Protein AF-A0A329QB20-F1 (afdb_monomer_lite)

InterPro domains:
  IPR001223 Glycoside hydrolase family 18, catalytic domain [PF00704] (14-116)
  IPR001223 Glycoside hydrolase family 18, catalytic domain [PS51910] (1-129)
  IPR017853 Glycoside hydrolase superfamily [SSF51445] (14-90)
  IPR029070 Chitinase insertion domain superfamily [G3DSA:3.10.50.10] (78-129)

Structure (mmCIF, N/CA/C/O backbone):
data_AF-A0A329QB20-F1
#
_entry.id   AF-A0A329QB20-F1
#
loop_
_atom_site.group_PDB
_atom_site.id
_atom_site.type_symbol
_atom_site.label_atom_id
_atom_site.label_alt_id
_atom_site.label_comp_id
_atom_site.label_asym_id
_atom_site.label_entity_id
_atom_site.label_seq_id
_atom_site.pdbx_PDB_ins_code
_atom_site.Cartn_x
_atom_site.Cartn_y
_atom_site.Cartn_z
_atom_site.occupancy
_atom_site.B_iso_or_equiv
_atom_site.auth_seq_id
_atom_site.auth_comp_id
_atom_site.auth_asym_id
_atom_site.auth_atom_id
_atom_site.pdbx_PDB_model_num
ATOM 1 N N . MET A 1 1 ? -19.835 -8.026 9.301 1.00 89.50 1 MET A N 1
ATOM 2 C CA . MET A 1 1 ? -18.472 -7.566 8.956 1.00 89.50 1 MET A CA 1
ATOM 3 C C . MET A 1 1 ? -18.570 -6.150 8.419 1.00 89.50 1 MET A C 1
ATOM 5 O O . MET A 1 1 ? -19.532 -5.875 7.710 1.00 89.50 1 MET A O 1
ATOM 9 N N . VAL A 1 2 ? -17.630 -5.277 8.776 1.00 96.50 2 VAL A N 1
ATOM 10 C CA . VAL A 1 2 ? -17.526 -3.894 8.278 1.00 96.50 2 VAL A CA 1
ATOM 11 C C . VAL A 1 2 ? -16.122 -3.697 7.712 1.00 96.50 2 VAL A C 1
ATOM 13 O O . VAL A 1 2 ? -15.160 -4.161 8.320 1.00 96.50 2 VAL A O 1
ATOM 16 N N . SER A 1 3 ? -16.007 -3.042 6.559 1.00 97.56 3 SER A N 1
ATOM 17 C CA . SER A 1 3 ? -14.715 -2.646 5.990 1.00 97.56 3 SER A CA 1
ATOM 18 C C . SER A 1 3 ? -14.417 -1.195 6.343 1.00 97.56 3 SER A C 1
ATOM 20 O O . SER A 1 3 ? -15.313 -0.354 6.258 1.00 97.56 3 SER A O 1
ATOM 22 N N . VAL A 1 4 ? -13.178 -0.911 6.734 1.00 97.50 4 VAL A N 1
ATOM 23 C CA . VAL A 1 4 ? -12.724 0.423 7.150 1.00 97.50 4 VAL A CA 1
ATOM 24 C C . VAL A 1 4 ? -11.418 0.788 6.435 1.00 97.50 4 VAL A C 1
ATOM 26 O O . VAL A 1 4 ? -10.604 -0.105 6.173 1.00 97.50 4 VAL A O 1
ATOM 29 N N . PRO A 1 5 ? -11.198 2.066 6.078 1.00 97.50 5 PRO A N 1
ATOM 30 C CA . PRO A 1 5 ? -9.911 2.521 5.552 1.00 97.50 5 PRO A CA 1
ATOM 31 C C . PRO A 1 5 ? -8.828 2.360 6.616 1.00 97.50 5 PRO A C 1
ATOM 33 O O . PRO A 1 5 ? -9.141 2.442 7.798 1.00 97.50 5 PRO A O 1
ATOM 36 N N . ALA A 1 6 ? -7.573 2.146 6.218 1.00 97.12 6 ALA A N 1
ATOM 37 C CA . ALA A 1 6 ? -6.452 2.171 7.156 1.00 97.12 6 ALA A CA 1
ATOM 38 C C . ALA A 1 6 ? -6.318 3.562 7.804 1.00 97.12 6 ALA A C 1
ATOM 40 O O . ALA A 1 6 ? -6.310 4.574 7.103 1.00 97.12 6 ALA A O 1
ATOM 41 N N . GLU A 1 7 ? -6.198 3.595 9.130 1.00 96.50 7 GLU A N 1
ATOM 42 C CA . GLU A 1 7 ? -6.024 4.815 9.924 1.00 96.50 7 GLU A CA 1
ATOM 43 C C . GLU A 1 7 ? -4.833 4.687 10.880 1.00 96.50 7 GLU A C 1
ATOM 45 O O . GLU A 1 7 ? -4.359 3.586 11.163 1.00 96.50 7 GLU A O 1
ATOM 50 N N . PHE A 1 8 ? -4.362 5.831 11.379 1.00 96.62 8 PHE A N 1
ATOM 51 C CA . PHE A 1 8 ? -3.2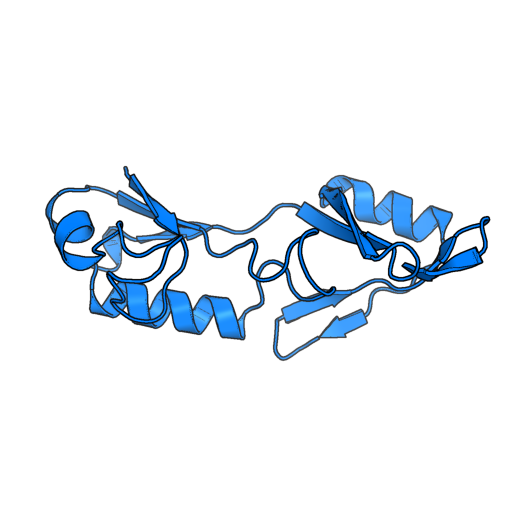16 5.942 12.296 1.00 96.62 8 PHE A CA 1
ATOM 52 C C . PHE A 1 8 ? -3.569 6.666 13.597 1.00 96.62 8 PHE A C 1
ATOM 54 O O . PHE A 1 8 ? -2.801 6.641 14.557 1.00 96.62 8 PHE A O 1
ATOM 61 N N . GLU A 1 9 ? -4.722 7.326 13.610 1.00 96.44 9 GLU A N 1
ATOM 62 C CA . GLU A 1 9 ? -5.267 8.100 14.711 1.00 96.44 9 GLU A CA 1
ATOM 63 C C . GLU A 1 9 ? -6.770 8.288 14.491 1.00 96.44 9 GLU A C 1
ATOM 65 O O . GLU A 1 9 ? -7.260 8.115 13.375 1.00 96.44 9 GLU A O 1
ATOM 70 N N . ASN A 1 10 ? -7.489 8.686 15.543 1.00 95.62 10 ASN A N 1
ATOM 71 C CA . ASN A 1 10 ? -8.887 9.078 15.408 1.00 95.62 10 ASN A CA 1
ATOM 72 C C . ASN A 1 10 ? -8.953 10.545 14.967 1.00 95.62 10 ASN A C 1
ATOM 74 O O . ASN A 1 10 ? -8.826 11.443 15.806 1.00 95.62 10 ASN A O 1
ATOM 78 N N . ASP A 1 11 ? -9.168 10.779 13.672 1.00 95.94 11 ASP A N 1
ATOM 79 C CA . ASP A 1 11 ? -9.392 12.112 13.107 1.00 95.94 11 ASP A CA 1
ATOM 80 C C . ASP A 1 11 ? -10.783 12.216 12.454 1.00 95.94 11 ASP A C 1
ATOM 82 O O . ASP A 1 11 ? -10.936 11.998 11.248 1.00 95.94 11 ASP A O 1
ATOM 86 N N . PRO A 1 12 ? -11.813 12.638 13.214 1.00 95.00 12 PRO A N 1
ATOM 87 C CA . PRO A 1 12 ? -13.159 12.846 12.682 1.00 95.00 12 PRO A CA 1
ATOM 88 C C . PRO A 1 12 ? -13.252 13.933 11.601 1.00 95.00 12 PRO A C 1
ATOM 90 O O . PRO A 1 12 ? -14.290 14.065 10.953 1.00 95.00 12 PRO A O 1
ATOM 93 N N . THR A 1 13 ? -12.211 14.755 11.424 1.00 96.62 13 THR A N 1
ATOM 94 C CA . THR A 1 13 ? -12.175 15.813 10.405 1.00 96.62 13 THR A CA 1
ATOM 95 C C . THR A 1 13 ? -11.600 15.335 9.074 1.00 96.62 13 THR A C 1
ATOM 97 O O . THR A 1 13 ? -11.738 16.032 8.064 1.00 96.62 13 THR A O 1
ATOM 100 N N . ASN A 1 14 ? -11.019 14.131 9.036 1.00 95.25 14 ASN A N 1
ATOM 101 C CA . ASN A 1 14 ? -10.512 13.535 7.814 1.00 95.25 14 ASN A CA 1
ATOM 102 C C . ASN A 1 14 ? -11.657 13.287 6.820 1.00 95.25 14 ASN A C 1
ATOM 104 O O . ASN A 1 14 ? -12.585 12.523 7.080 1.00 95.25 14 ASN A O 1
ATOM 108 N N . SER A 1 15 ? -11.570 13.910 5.642 1.00 93.56 15 SER A N 1
ATOM 109 C CA . SER A 1 15 ? -12.622 13.842 4.616 1.00 93.56 15 SER A CA 1
ATOM 110 C C . SER A 1 15 ? -12.882 12.445 4.039 1.00 93.56 15 SER A C 1
ATOM 112 O O . SER A 1 15 ? -13.929 12.226 3.433 1.00 93.56 15 SER A O 1
ATOM 114 N N . TRP A 1 16 ? -11.936 11.518 4.199 1.00 90.38 16 TRP A N 1
ATOM 115 C CA . TRP A 1 16 ? -12.026 10.152 3.693 1.00 90.38 16 TRP A CA 1
ATOM 116 C C . TRP A 1 16 ? -12.378 9.157 4.796 1.00 90.38 16 TRP A C 1
ATOM 118 O O . TRP A 1 16 ? -13.239 8.298 4.606 1.00 90.38 16 TRP A O 1
ATOM 128 N N . SER A 1 17 ? -11.711 9.270 5.945 1.00 94.31 17 SER A N 1
ATOM 129 C CA . SER A 1 17 ? -11.738 8.242 6.982 1.00 94.31 17 SER A CA 1
ATOM 130 C C . SER A 1 17 ? -12.481 8.656 8.259 1.00 94.31 17 SER A C 1
ATOM 132 O O . SER A 1 17 ? -12.974 7.793 8.975 1.00 94.31 17 SER A O 1
ATOM 134 N N . GLY A 1 18 ? -12.729 9.951 8.482 1.00 94.00 18 GLY A N 1
ATOM 135 C CA . GLY A 1 18 ? -13.269 10.466 9.749 1.00 94.00 18 GLY A CA 1
ATOM 136 C C . GLY A 1 18 ? -14.685 10.004 10.120 1.00 94.00 18 GLY A C 1
ATOM 137 O O . GLY A 1 18 ? -15.135 10.212 11.244 1.00 94.00 18 GLY A O 1
ATOM 138 N N . ALA A 1 19 ? -15.404 9.351 9.202 1.00 94.88 19 ALA A N 1
ATOM 139 C CA . ALA A 1 19 ? -16.683 8.702 9.495 1.00 94.88 19 ALA A CA 1
ATOM 140 C C . ALA A 1 19 ? -16.534 7.334 10.196 1.00 94.88 19 ALA A C 1
ATOM 142 O O . ALA A 1 19 ? -17.527 6.791 10.688 1.00 94.88 19 ALA A O 1
ATOM 143 N N . PHE A 1 20 ? -15.332 6.755 10.219 1.00 96.38 20 PHE A N 1
ATOM 144 C CA . PHE A 1 20 ? -15.058 5.418 10.735 1.00 96.38 20 PHE A CA 1
ATOM 145 C C . PHE A 1 20 ? -14.433 5.490 12.131 1.00 96.38 20 PHE A C 1
ATOM 147 O O . PHE A 1 20 ? -13.240 5.299 12.293 1.00 96.38 20 PHE A O 1
ATOM 154 N N . ASP A 1 21 ? -15.244 5.697 13.170 1.00 96.50 21 ASP A N 1
ATOM 155 C CA . ASP A 1 21 ? -14.760 5.556 14.550 1.00 96.50 21 ASP A CA 1
ATOM 156 C C . ASP A 1 21 ? -14.450 4.075 14.841 1.00 96.50 21 ASP A C 1
ATOM 158 O O . ASP A 1 21 ? -15.355 3.260 15.054 1.00 96.50 21 ASP A O 1
ATOM 162 N N . TYR A 1 22 ? -13.164 3.713 14.835 1.00 97.31 22 TYR A N 1
ATOM 163 C CA . TYR A 1 22 ? -12.702 2.336 15.029 1.00 97.31 22 TYR A CA 1
ATOM 164 C C . TYR A 1 22 ? -13.210 1.718 16.333 1.00 97.31 22 TYR A C 1
ATOM 166 O O . TYR A 1 22 ? -13.565 0.535 16.363 1.00 97.31 22 TYR A O 1
ATOM 174 N N . LYS A 1 23 ? -13.302 2.508 17.403 1.00 96.44 23 LYS A N 1
ATOM 175 C CA . LYS A 1 23 ? -13.750 2.039 18.712 1.00 96.44 23 LYS A CA 1
ATOM 176 C C . LYS A 1 23 ? -15.238 1.727 18.707 1.00 96.44 23 LYS A C 1
ATOM 178 O O . LYS A 1 23 ? -15.647 0.684 19.224 1.00 96.44 23 LYS A O 1
ATOM 183 N N . GLU A 1 24 ? -16.061 2.593 18.120 1.00 97.00 24 GLU A N 1
ATOM 184 C CA . GLU A 1 24 ? -17.499 2.339 17.995 1.00 97.00 24 GLU A CA 1
ATOM 185 C C . GLU A 1 24 ? -17.785 1.195 17.016 1.00 97.00 24 GLU A C 1
ATOM 187 O O . GLU A 1 24 ? -18.561 0.287 17.330 1.00 97.00 24 GLU A O 1
ATOM 192 N N . VAL A 1 25 ? -17.091 1.144 15.876 1.00 95.69 25 VAL A N 1
ATOM 193 C CA . VAL A 1 25 ? -17.194 0.023 14.929 1.00 95.69 25 VAL A CA 1
ATOM 194 C C . VAL A 1 25 ? -16.797 -1.295 15.606 1.00 95.69 25 VAL A C 1
ATOM 196 O O . VAL A 1 25 ? -17.520 -2.290 15.496 1.00 95.69 25 VAL A O 1
ATOM 199 N N . GLY A 1 26 ? -15.706 -1.305 16.377 1.00 96.12 26 GLY A N 1
ATOM 200 C CA . GLY A 1 26 ? -15.200 -2.468 17.110 1.00 96.12 26 GLY A CA 1
ATOM 201 C C . GLY A 1 26 ? -16.173 -3.039 18.148 1.00 96.12 26 GLY A C 1
ATOM 202 O O . GLY A 1 26 ? -16.179 -4.254 18.393 1.00 96.12 26 GLY A O 1
ATOM 203 N N . LYS A 1 27 ? -17.041 -2.203 18.733 1.00 96.88 27 LYS A N 1
ATOM 204 C CA . LYS A 1 27 ? -18.105 -2.646 19.653 1.00 96.88 27 LYS A CA 1
ATOM 205 C C . LYS A 1 27 ? -19.220 -3.397 18.932 1.00 96.88 27 LYS A C 1
ATOM 207 O O . LYS A 1 27 ? -19.723 -4.381 19.471 1.00 96.88 27 LYS A O 1
ATOM 212 N N . HIS A 1 28 ? -19.600 -2.941 17.741 1.00 96.69 28 HIS A N 1
ATOM 213 C CA . HIS A 1 28 ? -20.817 -3.391 17.064 1.00 96.69 28 HIS A CA 1
ATOM 214 C C . HIS A 1 28 ? -20.586 -4.452 15.985 1.00 96.69 28 HIS A C 1
ATOM 216 O O . HIS A 1 28 ? -21.479 -5.258 15.733 1.00 96.69 28 HIS A O 1
ATOM 222 N N . ALA A 1 29 ? -19.411 -4.483 15.356 1.00 97.31 29 ALA A N 1
ATOM 223 C CA . ALA A 1 29 ? -19.091 -5.460 14.323 1.00 97.31 29 ALA A CA 1
ATOM 224 C C . ALA A 1 29 ? -18.483 -6.747 14.909 1.00 97.31 29 ALA A C 1
ATOM 226 O O . ALA A 1 29 ? -17.683 -6.706 15.848 1.00 97.31 29 ALA A O 1
ATOM 227 N N . ASP A 1 30 ? -18.816 -7.899 14.318 1.00 97.88 30 ASP A N 1
ATOM 228 C CA . ASP A 1 30 ? -18.161 -9.181 14.627 1.00 97.88 30 ASP A CA 1
ATOM 229 C C . ASP A 1 30 ? -16.736 -9.247 14.065 1.00 97.88 30 ASP A C 1
ATOM 231 O O . ASP A 1 30 ? -15.820 -9.714 14.734 1.00 97.88 30 ASP A O 1
ATOM 235 N N . TYR A 1 31 ? -16.566 -8.733 12.843 1.00 97.94 31 TYR A N 1
ATOM 236 C CA . TYR A 1 31 ? -15.300 -8.677 12.118 1.00 97.94 31 TYR A CA 1
ATOM 237 C C . TYR A 1 31 ? -15.141 -7.330 11.432 1.00 97.94 31 TYR A C 1
ATOM 239 O O . TYR A 1 31 ? -16.106 -6.797 10.866 1.00 97.94 31 TYR A O 1
ATOM 247 N N . ILE A 1 32 ? -13.916 -6.827 11.457 1.00 98.12 32 ILE A N 1
ATOM 248 C CA . ILE A 1 32 ? -13.515 -5.572 10.848 1.00 98.12 32 ILE A CA 1
ATOM 249 C C . ILE A 1 32 ? -12.408 -5.888 9.855 1.00 98.12 32 ILE A C 1
ATOM 251 O O . ILE A 1 32 ? -11.360 -6.411 10.231 1.00 98.12 32 ILE A O 1
ATOM 255 N N . GLN A 1 33 ? -12.664 -5.594 8.585 1.00 98.19 33 GLN A N 1
ATOM 256 C CA . GLN A 1 33 ? -11.666 -5.712 7.536 1.00 98.19 33 GLN A CA 1
ATOM 257 C C . GLN A 1 33 ? -11.009 -4.350 7.320 1.00 98.19 33 GLN A C 1
ATOM 259 O O . GLN A 1 33 ? -11.644 -3.419 6.833 1.00 98.19 33 GLN A O 1
ATOM 264 N N . VAL A 1 34 ? -9.735 -4.239 7.680 1.00 98.12 34 VAL A N 1
ATOM 265 C CA . VAL A 1 34 ? -8.948 -3.025 7.458 1.00 98.12 34 VAL A CA 1
ATOM 266 C C . VAL A 1 34 ? -8.389 -3.063 6.043 1.00 98.12 34 VAL A C 1
ATOM 268 O O . VAL A 1 34 ? -7.724 -4.026 5.646 1.00 98.12 34 VAL A O 1
ATOM 271 N N . MET A 1 35 ? -8.680 -2.030 5.259 1.00 98.12 35 MET A N 1
ATOM 272 C CA . MET A 1 35 ? -8.208 -1.877 3.883 1.00 98.12 35 MET A CA 1
ATOM 273 C C . MET A 1 35 ? -6.754 -1.389 3.873 1.00 98.12 35 MET A C 1
ATOM 275 O O . MET A 1 35 ? -6.472 -0.257 3.498 1.00 98.12 35 MET A O 1
ATOM 279 N N . THR A 1 36 ? -5.825 -2.237 4.326 1.00 98.00 36 THR A N 1
ATOM 280 C CA . THR A 1 36 ? -4.371 -1.988 4.354 1.00 98.00 36 THR A CA 1
ATOM 281 C C . THR A 1 36 ? -3.737 -2.101 2.961 1.00 98.00 36 THR A C 1
ATOM 283 O O . THR A 1 36 ? -2.786 -2.847 2.741 1.00 98.00 36 THR A O 1
ATOM 286 N N . TYR A 1 37 ? -4.287 -1.361 2.007 1.00 97.94 37 TYR A N 1
ATOM 287 C CA . TYR A 1 37 ? -3.819 -1.206 0.633 1.00 97.94 37 TYR A CA 1
ATOM 288 C C . TYR A 1 37 ? -4.228 0.180 0.118 1.00 97.94 37 TYR A C 1
ATOM 290 O O . TYR A 1 37 ? -4.884 0.935 0.832 1.00 97.94 37 TYR A O 1
ATOM 298 N N . ASP A 1 38 ? -3.821 0.517 -1.106 1.00 96.94 38 ASP A N 1
ATOM 299 C CA . ASP A 1 38 ? -3.971 1.855 -1.690 1.00 96.94 38 ASP A CA 1
ATOM 300 C C . ASP A 1 38 ? -3.279 2.963 -0.875 1.00 96.94 38 ASP A C 1
ATOM 302 O O . ASP A 1 38 ? -3.700 4.120 -0.894 1.00 96.94 38 ASP A O 1
ATOM 306 N N . GLN A 1 39 ? -2.165 2.626 -0.205 1.00 97.25 39 GLN A N 1
ATOM 307 C CA . GLN A 1 39 ? -1.265 3.614 0.403 1.00 97.25 39 GLN A CA 1
ATOM 308 C C . GLN A 1 39 ? -0.829 4.656 -0.637 1.00 97.25 39 GLN A C 1
ATOM 310 O O . GLN A 1 39 ? -0.862 5.858 -0.378 1.00 97.25 39 GLN A O 1
ATOM 315 N N . ASN A 1 40 ? -0.438 4.178 -1.821 1.00 97.38 40 ASN A N 1
ATOM 316 C CA . ASN A 1 40 ? -0.209 4.988 -3.009 1.00 97.38 40 ASN A CA 1
ATOM 317 C C . ASN A 1 40 ? -1.079 4.453 -4.149 1.00 97.38 40 ASN A C 1
ATOM 319 O O . ASN A 1 40 ? -1.145 3.243 -4.374 1.00 97.38 40 ASN A O 1
ATOM 323 N N . GLY A 1 41 ? -1.721 5.365 -4.877 1.00 95.38 41 GLY A N 1
ATOM 324 C CA . GLY A 1 41 ? -2.619 5.050 -5.983 1.00 95.38 41 GLY A CA 1
ATOM 325 C C . GLY A 1 41 ? -2.373 5.923 -7.219 1.00 95.38 41 GLY A C 1
ATOM 326 O O . GLY A 1 41 ? -1.492 6.788 -7.222 1.00 95.38 41 GLY A O 1
ATOM 327 N N . PRO A 1 42 ? -3.168 5.745 -8.285 1.00 93.94 42 PRO A N 1
ATOM 328 C CA . PRO A 1 42 ? -2.985 6.401 -9.581 1.00 93.94 42 PRO A CA 1
ATOM 329 C C . PRO A 1 42 ? -3.282 7.904 -9.532 1.00 93.94 42 PRO A C 1
ATOM 331 O O . PRO A 1 42 ? -2.940 8.637 -10.456 1.00 93.94 42 PRO A O 1
ATOM 334 N N . TRP A 1 43 ? -3.915 8.363 -8.449 1.00 91.88 43 TRP A N 1
ATOM 335 C CA . TRP A 1 43 ? -4.183 9.767 -8.137 1.00 91.88 43 TRP A CA 1
ATOM 336 C C . TRP A 1 43 ? -2.983 10.501 -7.517 1.00 91.88 43 TRP A C 1
ATOM 338 O O . TRP A 1 43 ? -3.083 11.695 -7.238 1.00 91.88 43 TRP A O 1
ATOM 348 N N . GLY A 1 44 ? -1.870 9.809 -7.271 1.00 91.38 44 GLY A N 1
ATOM 349 C CA . GLY A 1 44 ? -0.693 10.350 -6.601 1.00 91.38 44 GLY A CA 1
ATOM 350 C C . GLY A 1 44 ? 0.627 9.913 -7.242 1.00 91.38 44 GLY A C 1
ATOM 351 O O . GLY A 1 44 ? 0.636 9.309 -8.318 1.00 91.38 44 GLY A O 1
ATOM 352 N N . PRO A 1 45 ? 1.760 10.253 -6.603 1.00 94.06 45 PRO A N 1
ATOM 353 C CA . PRO A 1 45 ? 3.069 9.755 -7.012 1.00 94.06 45 PRO A CA 1
ATOM 354 C C . PRO A 1 45 ? 3.152 8.225 -6.898 1.00 94.06 45 PRO A C 1
ATOM 356 O O . PRO A 1 45 ? 2.412 7.605 -6.134 1.00 94.06 45 PRO A O 1
ATOM 359 N N . SER A 1 46 ? 4.072 7.628 -7.658 1.00 96.38 46 SER A N 1
ATOM 360 C CA . SER A 1 46 ? 4.388 6.204 -7.563 1.00 96.38 46 SER A CA 1
ATOM 361 C C . SER A 1 46 ? 4.967 5.861 -6.188 1.00 96.38 46 SER A C 1
ATOM 363 O O . SER A 1 46 ? 5.696 6.649 -5.581 1.00 96.38 46 SER A O 1
ATOM 365 N N . GLY A 1 47 ? 4.629 4.674 -5.687 1.00 97.12 47 GLY A N 1
ATOM 366 C CA . GLY A 1 47 ? 5.093 4.188 -4.393 1.00 97.12 47 GLY A CA 1
ATOM 367 C C . GLY A 1 47 ? 4.465 2.846 -4.011 1.00 97.12 47 GLY A C 1
ATOM 368 O O . GLY A 1 47 ? 3.654 2.306 -4.769 1.00 97.12 47 GLY A O 1
ATOM 369 N N . PRO A 1 48 ? 4.820 2.295 -2.838 1.00 97.94 48 PRO A N 1
ATOM 370 C CA . PRO A 1 48 ? 4.247 1.048 -2.342 1.00 97.94 48 PRO A CA 1
ATOM 371 C C . PRO A 1 48 ? 2.718 1.112 -2.258 1.00 97.94 48 PRO A C 1
ATOM 373 O O . PRO A 1 48 ? 2.160 2.062 -1.712 1.00 97.94 48 PRO A O 1
ATOM 376 N N . VAL A 1 49 ? 2.026 0.093 -2.771 1.00 98.12 49 VAL A N 1
ATOM 377 C CA . VAL A 1 49 ? 0.555 0.003 -2.663 1.00 98.12 49 VAL A CA 1
ATOM 378 C C . VAL A 1 49 ? 0.127 -0.458 -1.269 1.00 98.12 49 VAL A C 1
ATOM 380 O O . VAL A 1 49 ? -0.921 -0.049 -0.775 1.00 98.12 49 VAL A O 1
ATOM 383 N N . ALA A 1 50 ? 0.947 -1.287 -0.627 1.00 97.94 50 ALA A N 1
ATOM 384 C CA . ALA A 1 50 ? 0.734 -1.796 0.723 1.00 97.94 50 ALA A CA 1
ATOM 385 C C . ALA A 1 50 ? 2.089 -1.995 1.419 1.00 97.94 50 ALA A C 1
ATOM 387 O O . ALA A 1 50 ? 2.487 -3.124 1.707 1.00 97.94 50 ALA A O 1
ATOM 388 N N . GLY A 1 51 ? 2.825 -0.898 1.627 1.00 98.12 51 GLY A N 1
ATOM 389 C CA . GLY A 1 51 ? 4.125 -0.933 2.289 1.00 98.12 51 GLY A CA 1
ATOM 390 C C . GLY A 1 51 ? 4.016 -1.520 3.694 1.00 98.12 51 GLY A C 1
ATOM 391 O O . GLY A 1 51 ? 3.102 -1.180 4.446 1.00 98.12 51 GLY A O 1
ATOM 392 N N . LYS A 1 52 ? 4.930 -2.428 4.043 1.00 97.31 52 LYS A N 1
ATOM 393 C CA . LYS A 1 52 ? 4.935 -3.142 5.324 1.00 97.31 52 LYS A CA 1
ATOM 394 C C . LYS A 1 52 ? 4.982 -2.196 6.521 1.00 97.31 52 LYS A C 1
ATOM 396 O O . LYS A 1 52 ? 4.223 -2.390 7.458 1.00 97.31 52 LYS A O 1
ATOM 401 N N . ASP A 1 53 ? 5.846 -1.192 6.492 1.00 96.44 53 ASP A N 1
ATOM 402 C CA . ASP A 1 53 ? 5.988 -0.177 7.539 1.00 96.44 53 ASP A CA 1
ATOM 403 C C . ASP A 1 53 ? 4.684 0.603 7.782 1.00 96.44 53 ASP A C 1
ATOM 405 O O . ASP A 1 53 ? 4.220 0.735 8.917 1.00 96.44 53 ASP A O 1
ATOM 409 N N . TRP A 1 54 ? 4.046 1.054 6.704 1.00 98.06 54 TRP A N 1
ATOM 410 C CA . TRP A 1 54 ? 2.750 1.730 6.735 1.00 98.06 54 TRP A CA 1
ATOM 411 C C . TRP A 1 54 ? 1.628 0.799 7.212 1.00 98.06 54 TRP A C 1
ATOM 413 O O . TRP A 1 54 ? 0.813 1.176 8.055 1.00 98.06 54 TRP A O 1
ATOM 423 N N . MET A 1 55 ? 1.616 -0.444 6.729 1.00 97.94 55 MET A N 1
ATOM 424 C CA . MET A 1 55 ? 0.656 -1.467 7.135 1.00 97.94 55 MET A CA 1
ATOM 425 C C . MET A 1 55 ? 0.796 -1.805 8.622 1.00 97.94 55 MET A C 1
ATOM 427 O O . MET A 1 55 ? -0.208 -1.880 9.326 1.00 97.94 55 MET A O 1
ATOM 431 N N . GLU A 1 56 ? 2.020 -1.991 9.118 1.00 97.06 56 GLU A N 1
ATOM 432 C CA . GLU A 1 56 ? 2.292 -2.265 10.528 1.00 97.06 56 GLU A CA 1
ATOM 433 C C . GLU A 1 56 ? 1.787 -1.124 11.409 1.00 97.06 56 GLU A C 1
ATOM 435 O O . GLU A 1 56 ? 1.097 -1.391 12.392 1.00 97.06 56 GLU A O 1
ATOM 440 N N . ALA A 1 57 ? 2.042 0.134 11.039 1.00 97.94 57 ALA A N 1
ATOM 441 C CA . ALA A 1 57 ? 1.537 1.289 11.777 1.00 97.94 57 ALA A CA 1
ATOM 442 C C . ALA A 1 57 ? -0.004 1.321 11.834 1.00 97.94 57 ALA A C 1
ATOM 444 O O . ALA A 1 57 ? -0.571 1.510 12.914 1.00 97.94 57 ALA A O 1
ATOM 445 N N . ALA A 1 58 ? -0.683 1.052 10.715 1.00 97.94 58 ALA A N 1
ATOM 446 C CA . ALA A 1 58 ? -2.144 0.983 10.675 1.00 97.94 58 ALA A CA 1
ATOM 447 C C . ALA A 1 58 ? -2.691 -0.172 11.530 1.00 97.94 58 ALA A C 1
ATOM 449 O O . ALA A 1 58 ? -3.682 -0.020 12.247 1.00 97.94 58 ALA A O 1
ATOM 450 N N . ILE A 1 59 ? -2.028 -1.334 11.508 1.00 97.56 59 ILE A N 1
ATOM 451 C CA . ILE A 1 59 ? -2.397 -2.482 12.344 1.00 97.56 59 ILE A CA 1
ATOM 452 C C . ILE A 1 59 ? -2.217 -2.148 13.826 1.00 97.56 59 ILE A C 1
ATOM 454 O O . ILE A 1 59 ? -3.111 -2.467 14.606 1.00 97.56 59 ILE A O 1
ATOM 458 N N . GLN A 1 60 ? -1.115 -1.499 14.221 1.00 98.31 60 GLN A N 1
ATOM 459 C CA . GLN A 1 60 ? -0.879 -1.108 15.617 1.00 98.31 60 GLN A CA 1
ATOM 460 C C . GLN A 1 60 ? -1.985 -0.187 16.142 1.00 98.31 60 GLN A C 1
ATOM 462 O O . GLN A 1 60 ? -2.498 -0.424 17.235 1.00 98.31 60 GLN A O 1
ATOM 467 N N . TYR A 1 61 ? -2.401 0.805 15.350 1.00 98.12 61 TYR A N 1
ATOM 468 C CA . TYR A 1 61 ? -3.545 1.652 15.694 1.00 98.12 61 TYR A CA 1
ATOM 469 C C . TYR A 1 61 ? -4.857 0.853 15.745 1.00 98.12 61 TYR A C 1
ATOM 471 O O . TYR A 1 61 ? -5.628 0.943 16.699 1.00 98.12 61 TYR A O 1
ATOM 479 N N . THR A 1 62 ? -5.088 -0.020 14.761 1.00 98.00 62 THR A N 1
ATOM 480 C CA . THR A 1 62 ? -6.291 -0.863 14.726 1.00 98.00 62 THR A CA 1
ATOM 481 C C . THR A 1 62 ? -6.437 -1.673 16.011 1.00 98.00 62 THR A C 1
ATOM 483 O O . THR A 1 62 ? -7.509 -1.689 16.613 1.00 98.00 62 THR A O 1
ATOM 486 N N . ILE A 1 63 ? -5.371 -2.348 16.450 1.00 97.88 63 ILE A N 1
ATOM 487 C CA . ILE A 1 63 ? -5.420 -3.236 17.618 1.00 97.88 63 ILE A CA 1
ATOM 488 C C . ILE A 1 63 ? -5.398 -2.481 18.953 1.00 97.88 63 ILE A C 1
ATOM 490 O O . ILE A 1 63 ? -5.681 -3.094 19.984 1.00 97.88 63 ILE A O 1
ATOM 494 N N . SER A 1 64 ? -5.085 -1.177 18.960 1.00 97.88 64 SER A N 1
ATOM 495 C CA . SER A 1 64 ? -5.282 -0.341 20.148 1.00 97.88 64 SER A CA 1
ATOM 496 C C . SER A 1 64 ? -6.751 0.027 20.365 1.00 97.88 64 SER A C 1
ATOM 498 O O . SER A 1 64 ? -7.154 0.229 21.509 1.00 97.88 64 SER A O 1
ATOM 500 N N . GLU A 1 65 ? -7.563 0.052 19.302 1.00 97.94 65 GLU A N 1
ATOM 501 C CA . GLU A 1 65 ? -8.991 0.406 19.359 1.00 97.94 65 GLU A CA 1
ATOM 502 C C . GLU A 1 65 ? -9.938 -0.805 19.256 1.00 97.94 65 GLU A C 1
ATOM 504 O O . GLU A 1 65 ? -11.044 -0.793 19.805 1.00 97.94 65 GLU A O 1
ATOM 509 N N . ILE A 1 66 ? -9.515 -1.873 18.572 1.00 97.38 66 ILE A N 1
ATOM 510 C CA . ILE A 1 66 ? -10.339 -3.036 18.223 1.00 97.38 66 ILE A CA 1
ATOM 511 C C . ILE A 1 66 ? -9.688 -4.323 18.758 1.00 97.38 66 ILE A C 1
ATOM 513 O O . ILE A 1 66 ? -8.499 -4.549 18.540 1.00 97.38 66 ILE A O 1
ATOM 517 N N . PRO A 1 67 ? -10.445 -5.236 19.403 1.00 97.56 67 PRO A N 1
ATOM 518 C CA . PRO A 1 67 ? -9.902 -6.525 19.826 1.00 97.56 67 PRO A CA 1
ATOM 519 C C . PRO A 1 67 ? -9.322 -7.323 18.649 1.00 97.56 67 PRO A C 1
ATOM 521 O O . PRO A 1 67 ? -10.032 -7.591 17.679 1.00 97.56 67 PRO A O 1
ATOM 524 N N . LEU A 1 68 ? -8.062 -7.762 18.768 1.00 97.12 68 LEU A N 1
ATOM 525 C CA . LEU A 1 68 ? -7.297 -8.444 17.711 1.00 97.12 68 LEU A CA 1
ATOM 526 C C . LEU A 1 68 ? -8.067 -9.580 17.017 1.00 97.12 68 LEU A C 1
ATOM 528 O O . LEU A 1 68 ? -8.010 -9.712 15.801 1.00 97.12 68 LEU A O 1
ATOM 532 N N . GLN A 1 69 ? -8.831 -10.379 17.767 1.00 97.81 69 GLN A N 1
ATOM 533 C CA . GLN A 1 69 ? -9.602 -11.505 17.228 1.00 97.81 69 GLN A CA 1
ATOM 534 C C . GLN A 1 69 ? -10.716 -11.108 16.242 1.00 97.81 69 GLN A C 1
ATOM 536 O O . GLN A 1 69 ? -11.271 -11.978 15.573 1.00 97.81 69 GLN A O 1
ATOM 541 N N . LYS A 1 70 ? -11.068 -9.819 16.169 1.00 98.19 70 LYS A N 1
ATOM 542 C CA . LYS A 1 70 ? -12.036 -9.275 15.210 1.00 98.19 70 LYS A CA 1
ATOM 543 C C . LYS A 1 70 ? -11.377 -8.706 13.949 1.00 98.19 70 LYS A C 1
ATOM 545 O O . LYS A 1 70 ? -12.092 -8.365 13.010 1.00 98.19 70 LYS A O 1
ATOM 550 N N . VAL A 1 71 ? -10.053 -8.561 13.928 1.00 98.25 71 VAL A N 1
ATOM 551 C CA . VAL A 1 71 ? -9.330 -7.838 12.875 1.00 98.25 71 VAL A CA 1
ATOM 552 C C . VAL A 1 71 ? -8.961 -8.774 11.727 1.00 98.25 71 VAL A C 1
ATOM 554 O O . VAL A 1 71 ? -8.379 -9.838 11.927 1.00 98.25 71 VAL A O 1
ATOM 557 N N . ILE A 1 72 ? -9.277 -8.345 10.507 1.00 98.19 72 ILE A N 1
ATOM 558 C CA . ILE A 1 72 ? -8.858 -8.960 9.246 1.00 98.19 72 ILE A CA 1
ATOM 559 C C . ILE A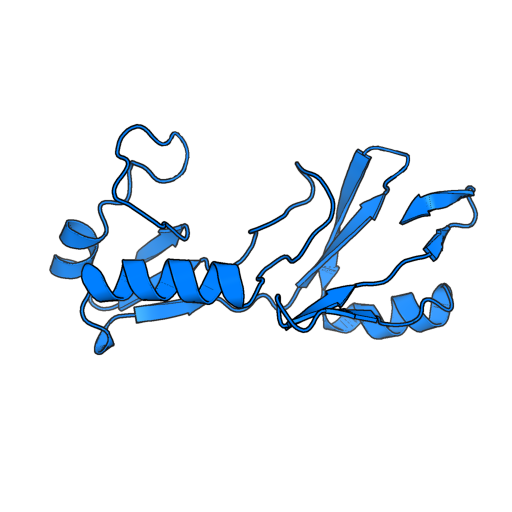 1 72 ? -8.100 -7.893 8.453 1.00 98.19 72 ILE A C 1
ATOM 561 O O . ILE A 1 72 ? -8.617 -6.796 8.252 1.00 98.19 72 ILE A O 1
ATOM 565 N N . ILE A 1 73 ? -6.889 -8.200 7.988 1.00 97.44 73 ILE A N 1
ATOM 566 C CA . ILE A 1 73 ? -6.094 -7.274 7.166 1.00 97.44 73 ILE A CA 1
ATOM 567 C C . ILE A 1 73 ? -6.302 -7.536 5.674 1.00 97.44 73 ILE A C 1
ATOM 569 O O . ILE A 1 73 ? -6.558 -8.668 5.256 1.00 97.44 73 ILE A O 1
ATOM 573 N N . GLY A 1 74 ? -6.186 -6.484 4.871 1.00 96.88 74 GLY A N 1
ATOM 574 C CA . GLY A 1 74 ? -6.234 -6.554 3.418 1.00 96.88 74 GLY A CA 1
ATOM 575 C C . GLY A 1 74 ? -4.838 -6.657 2.808 1.00 96.88 74 GLY A C 1
ATOM 576 O O . GLY A 1 74 ? -3.959 -5.872 3.147 1.00 96.88 74 GLY A O 1
ATOM 577 N N . VAL A 1 75 ? -4.644 -7.577 1.864 1.00 96.69 75 VAL A N 1
ATOM 578 C CA . VAL A 1 75 ? -3.410 -7.673 1.068 1.00 96.69 75 VAL A CA 1
ATOM 579 C C . VAL A 1 75 ? -3.784 -7.562 -0.410 1.00 96.69 75 VAL A C 1
ATOM 581 O O . VAL A 1 75 ? -4.626 -8.341 -0.870 1.00 96.69 75 VAL A O 1
ATOM 584 N N . PRO A 1 76 ? -3.216 -6.607 -1.167 1.00 97.50 76 PRO A N 1
ATOM 585 C CA . PRO A 1 76 ? -3.613 -6.394 -2.550 1.00 97.50 76 PRO A CA 1
ATOM 586 C C . PRO A 1 76 ? -3.004 -7.465 -3.462 1.00 97.50 76 PRO A C 1
ATOM 588 O O . PRO A 1 76 ? -1.808 -7.743 -3.427 1.00 97.50 76 PRO A O 1
ATOM 591 N N . ALA A 1 77 ? -3.830 -8.039 -4.337 1.00 97.94 77 ALA A N 1
ATOM 592 C CA . ALA A 1 77 ? -3.389 -8.902 -5.439 1.00 97.94 77 ALA A CA 1
ATOM 593 C C . ALA A 1 77 ? -3.170 -8.099 -6.741 1.00 97.94 77 ALA A C 1
ATOM 595 O O . ALA A 1 77 ? -3.387 -8.598 -7.850 1.00 97.94 77 ALA A O 1
ATOM 596 N N . TYR A 1 78 ? -2.789 -6.832 -6.599 1.00 98.31 78 TYR A N 1
ATOM 597 C CA . TYR A 1 78 ? -2.577 -5.869 -7.671 1.00 98.31 78 TYR A CA 1
ATOM 598 C C . TYR A 1 78 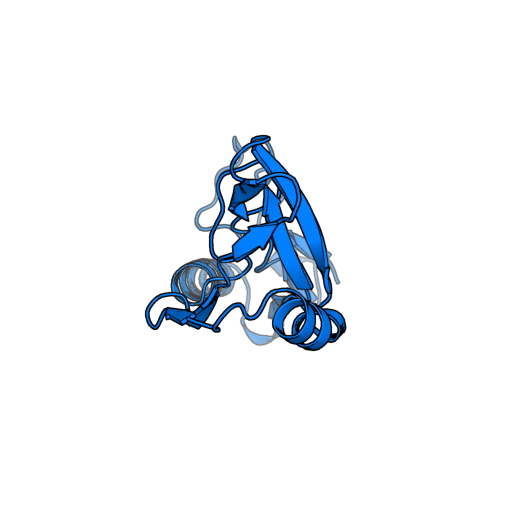? -1.540 -4.825 -7.242 1.00 98.31 78 TYR A C 1
ATOM 600 O O . TYR A 1 78 ? -1.229 -4.689 -6.060 1.00 98.31 78 TYR A O 1
ATOM 608 N N . GLY A 1 79 ? -1.024 -4.092 -8.220 1.00 97.94 79 GLY A N 1
ATOM 609 C CA . GLY A 1 79 ? -0.281 -2.854 -8.034 1.00 97.94 79 GLY A CA 1
ATOM 610 C C . GLY A 1 79 ? -0.793 -1.788 -8.998 1.00 97.94 79 GLY A C 1
ATOM 611 O O . GLY A 1 79 ? -1.838 -1.968 -9.632 1.00 97.94 79 GLY A O 1
ATOM 612 N N . TYR A 1 80 ? -0.026 -0.716 -9.170 1.00 98.31 80 TYR A N 1
ATOM 613 C CA . TYR A 1 80 ? -0.275 0.259 -10.227 1.00 98.31 80 TYR A CA 1
ATOM 614 C C . TYR A 1 80 ? 0.934 0.376 -11.146 1.00 98.31 80 TYR A C 1
ATOM 616 O O . TYR A 1 80 ? 2.084 0.239 -10.732 1.00 98.31 80 TYR A O 1
ATOM 624 N N . ASN A 1 81 ? 0.644 0.616 -12.415 1.00 97.75 81 ASN A N 1
ATOM 625 C CA . ASN A 1 81 ? 1.607 0.963 -13.436 1.00 97.75 81 ASN A CA 1
ATOM 626 C C . ASN A 1 81 ? 1.448 2.457 -13.729 1.00 97.75 81 ASN A C 1
ATOM 628 O O . ASN A 1 81 ? 0.514 2.865 -14.423 1.00 97.75 81 ASN A O 1
ATOM 632 N N . TRP A 1 82 ? 2.315 3.273 -13.138 1.00 98.00 82 TRP A N 1
ATOM 633 C CA . TRP A 1 82 ? 2.280 4.720 -13.314 1.00 98.00 82 TRP A CA 1
ATOM 634 C C . TRP A 1 82 ? 2.971 5.108 -14.613 1.00 98.00 82 TRP A C 1
ATOM 636 O O . TRP A 1 82 ? 4.051 4.625 -14.907 1.00 98.00 82 TRP A O 1
ATOM 646 N N . ASN A 1 83 ? 2.388 6.032 -15.370 1.00 97.00 83 ASN A N 1
ATOM 647 C CA . ASN A 1 83 ? 3.106 6.764 -16.401 1.00 97.00 83 ASN A CA 1
ATOM 648 C C . ASN A 1 83 ? 3.636 8.060 -15.779 1.00 97.00 83 ASN A C 1
ATOM 650 O O . ASN A 1 83 ? 2.921 9.059 -15.644 1.00 97.00 83 ASN A O 1
ATOM 654 N N . GLU A 1 84 ? 4.914 8.079 -15.418 1.00 95.69 84 GLU A N 1
ATOM 655 C CA . GLU A 1 84 ? 5.542 9.234 -14.776 1.00 95.69 84 GLU A CA 1
ATOM 656 C C . GLU A 1 84 ? 5.620 10.463 -15.689 1.00 95.69 84 GLU A C 1
ATOM 658 O O . GLU A 1 84 ? 5.791 11.585 -15.202 1.00 95.69 84 GLU A O 1
ATOM 663 N N . THR A 1 85 ? 5.497 10.272 -17.006 1.00 95.19 85 THR A N 1
ATOM 664 C CA . THR A 1 85 ? 5.497 11.361 -17.995 1.00 95.19 85 THR A CA 1
ATOM 665 C C . THR A 1 85 ? 4.131 12.041 -18.069 1.00 95.19 85 THR A C 1
ATOM 667 O O . THR A 1 85 ? 4.055 13.267 -18.069 1.00 95.19 85 THR A O 1
ATOM 670 N N . LYS A 1 86 ? 3.050 11.254 -18.094 1.00 93.81 86 LYS A N 1
ATOM 671 C CA . LYS A 1 86 ? 1.658 11.727 -18.180 1.00 93.81 86 LYS A CA 1
ATOM 672 C C . LYS A 1 86 ? 1.025 11.990 -16.810 1.00 93.81 86 LYS A C 1
ATOM 674 O O . LYS A 1 86 ? -0.042 12.592 -16.762 1.00 93.81 86 LYS A O 1
ATOM 67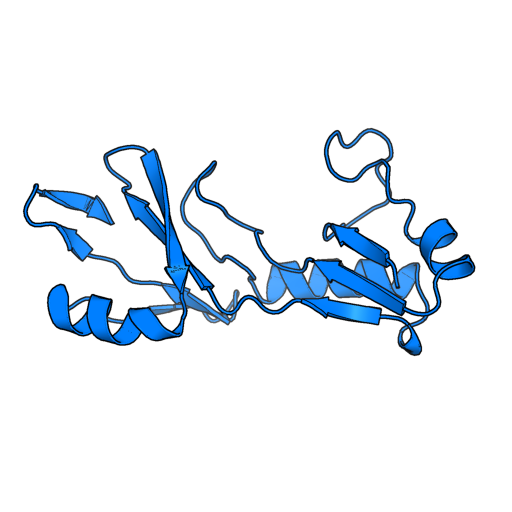9 N N . LYS A 1 87 ? 1.694 11.598 -15.718 1.00 93.12 87 LYS A N 1
ATOM 680 C CA . LYS A 1 87 ? 1.250 11.779 -14.324 1.00 93.12 87 LYS A CA 1
ATOM 681 C C . LYS A 1 87 ? -0.110 11.130 -14.052 1.00 93.12 87 LYS A C 1
ATOM 683 O O . LYS A 1 87 ? -0.986 11.729 -13.438 1.00 93.12 87 LYS A O 1
ATOM 688 N N . ASN A 1 88 ? -0.269 9.901 -14.525 1.00 94.69 88 ASN A N 1
ATOM 689 C CA . ASN A 1 88 ? -1.415 9.039 -14.253 1.00 94.69 88 ASN A CA 1
ATOM 690 C C . ASN A 1 88 ? -0.939 7.595 -14.034 1.00 94.69 88 ASN A C 1
ATOM 692 O O . ASN A 1 88 ? 0.255 7.317 -14.140 1.00 94.69 88 ASN A O 1
ATOM 696 N N . GLY A 1 89 ? -1.851 6.679 -13.722 1.00 95.38 89 GLY A N 1
ATOM 697 C CA . GLY A 1 89 ? -1.526 5.263 -13.599 1.00 95.38 89 GLY A CA 1
ATOM 698 C C . GLY A 1 89 ? -2.748 4.374 -13.766 1.00 95.38 89 GLY A C 1
ATOM 699 O O . GLY A 1 89 ? -3.878 4.823 -13.573 1.00 95.38 89 GLY A O 1
ATOM 700 N N . ASP A 1 90 ? -2.494 3.116 -14.103 1.00 96.75 90 ASP A N 1
ATOM 701 C CA . ASP A 1 90 ? -3.511 2.082 -14.283 1.00 96.75 90 ASP A CA 1
ATOM 702 C C . ASP A 1 90 ? -3.254 0.911 -13.332 1.00 96.75 90 ASP A C 1
ATOM 704 O O . ASP A 1 90 ? -2.109 0.598 -13.002 1.00 96.75 90 ASP A O 1
ATOM 708 N N . ILE A 1 91 ? -4.320 0.241 -12.890 1.00 97.75 91 ILE A N 1
ATOM 709 C CA . ILE A 1 91 ? -4.196 -0.980 -12.084 1.00 97.75 91 ILE A CA 1
ATOM 710 C C . ILE A 1 91 ? -3.534 -2.071 -12.929 1.00 97.75 91 ILE A C 1
ATOM 712 O O . ILE A 1 91 ? -3.942 -2.326 -14.063 1.00 97.75 91 ILE A O 1
ATOM 716 N N . ILE A 1 92 ? -2.575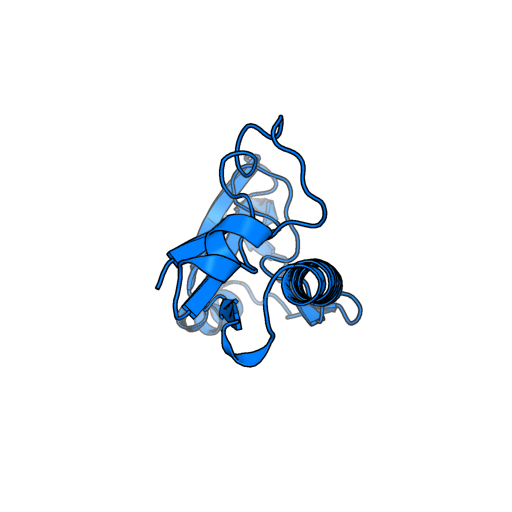 -2.783 -12.340 1.00 97.94 92 ILE A N 1
ATOM 717 C CA . ILE A 1 92 ? -2.031 -4.025 -12.889 1.00 97.94 92 ILE A CA 1
ATOM 718 C C . ILE A 1 92 ? -2.253 -5.169 -11.902 1.00 97.94 92 ILE A C 1
ATOM 720 O O . ILE A 1 92 ? -1.865 -5.093 -10.738 1.00 97.94 92 ILE A O 1
ATOM 724 N N . ALA A 1 93 ? -2.886 -6.253 -12.349 1.00 98.31 93 ALA A N 1
ATOM 725 C CA . ALA A 1 93 ? -3.072 -7.425 -11.503 1.00 98.31 93 ALA A CA 1
ATOM 726 C C . ALA A 1 93 ? -1.741 -8.165 -11.308 1.00 98.31 93 ALA A C 1
ATOM 728 O O . ALA A 1 93 ? -0.950 -8.292 -12.244 1.00 98.31 93 ALA A O 1
ATOM 729 N N . LEU A 1 94 ? -1.529 -8.746 -10.124 1.00 97.06 94 LEU A N 1
ATOM 730 C CA . LEU A 1 94 ? -0.306 -9.489 -9.791 1.00 97.06 94 LEU A CA 1
ATOM 731 C C . LEU A 1 94 ? 0.007 -10.597 -10.813 1.00 97.06 94 LEU A C 1
ATOM 733 O O . LEU A 1 94 ? 1.163 -10.823 -11.163 1.00 97.06 94 LEU A O 1
ATOM 737 N N . LYS A 1 95 ? -1.033 -11.248 -11.350 1.00 98.12 95 LYS A N 1
ATOM 738 C CA . LYS A 1 95 ? -0.910 -12.297 -12.376 1.00 98.12 95 LYS A CA 1
ATOM 739 C C . LYS A 1 95 ? -0.325 -11.811 -13.711 1.00 98.12 95 LYS A C 1
ATOM 741 O O . LYS A 1 95 ? 0.191 -12.632 -14.461 1.00 98.12 95 LYS A O 1
ATOM 746 N N . ASP A 1 96 ? -0.424 -10.516 -14.014 1.00 98.25 96 ASP A N 1
ATOM 747 C CA . ASP A 1 96 ? -0.018 -9.931 -15.299 1.00 98.25 96 ASP A CA 1
ATOM 748 C C . ASP A 1 96 ? 1.403 -9.338 -15.247 1.00 98.25 96 ASP A C 1
ATOM 750 O O . ASP A 1 96 ? 2.014 -9.084 -16.286 1.00 98.25 96 ASP A O 1
ATOM 754 N N . ILE A 1 97 ? 1.979 -9.194 -14.048 1.00 97.38 97 ILE A N 1
ATOM 755 C CA . ILE A 1 97 ? 3.345 -8.688 -13.836 1.00 97.38 97 ILE A CA 1
ATOM 756 C C . ILE A 1 97 ? 4.414 -9.501 -14.596 1.00 97.38 97 ILE A C 1
ATOM 758 O O . ILE A 1 97 ? 5.280 -8.885 -15.220 1.00 97.38 97 ILE A O 1
ATOM 762 N N . PRO A 1 98 ? 4.380 -10.851 -14.635 1.00 97.69 98 PRO A N 1
ATOM 763 C CA . PRO A 1 98 ? 5.359 -11.613 -15.412 1.00 97.69 98 PRO A CA 1
ATOM 764 C C . PRO A 1 98 ? 5.342 -11.279 -16.910 1.00 97.69 98 PRO A C 1
ATOM 766 O O . PRO A 1 98 ? 6.396 -11.234 -17.543 1.00 97.69 98 PRO A O 1
ATOM 769 N N . ALA A 1 99 ? 4.160 -11.015 -17.478 1.00 98.19 99 ALA A N 1
ATOM 770 C CA . ALA A 1 99 ? 4.029 -10.624 -18.879 1.00 98.19 99 ALA A CA 1
ATOM 771 C C . ALA A 1 99 ? 4.582 -9.212 -19.120 1.00 98.19 99 ALA A C 1
ATOM 773 O O . ALA A 1 99 ? 5.275 -8.996 -20.115 1.00 98.19 99 ALA A O 1
ATOM 774 N N . LEU A 1 100 ? 4.351 -8.282 -18.184 1.00 97.56 100 LEU A N 1
ATOM 775 C CA . LEU A 1 100 ? 4.947 -6.946 -18.230 1.00 97.56 100 LEU A CA 1
ATOM 776 C C . LEU A 1 100 ? 6.478 -7.039 -18.270 1.00 97.56 100 LEU A C 1
ATOM 778 O O . LEU A 1 100 ? 7.084 -6.520 -19.205 1.00 97.56 100 LEU A O 1
ATOM 782 N N . ILE A 1 101 ? 7.084 -7.778 -17.335 1.00 98.00 101 ILE A N 1
ATOM 783 C CA . ILE A 1 101 ? 8.539 -8.003 -17.270 1.00 98.00 101 ILE A CA 1
ATOM 784 C C . ILE A 1 101 ? 9.072 -8.585 -18.584 1.00 98.00 101 ILE A C 1
ATOM 786 O O . ILE A 1 101 ? 10.078 -8.108 -19.106 1.00 98.00 101 ILE A O 1
ATOM 790 N N . ALA A 1 102 ? 8.396 -9.593 -19.143 1.00 98.06 102 ALA A N 1
ATOM 791 C CA . ALA A 1 102 ? 8.813 -10.214 -20.399 1.00 98.06 102 ALA A CA 1
ATOM 792 C C . ALA A 1 102 ? 8.767 -9.240 -21.589 1.00 98.06 102 ALA A C 1
ATOM 794 O O . ALA A 1 102 ? 9.622 -9.315 -22.468 1.00 98.06 102 ALA A O 1
ATOM 795 N N . SER A 1 103 ? 7.785 -8.333 -21.616 1.00 97.19 103 SER A N 1
ATOM 796 C CA . SER A 1 103 ? 7.613 -7.364 -22.705 1.00 97.19 103 SER A CA 1
ATOM 797 C C . SER A 1 103 ? 8.560 -6.165 -22.629 1.00 97.19 103 SER A C 1
ATOM 799 O O . SER A 1 103 ? 8.972 -5.657 -23.667 1.00 97.19 103 SER A O 1
ATOM 801 N N . THR A 1 104 ? 8.928 -5.724 -21.424 1.00 97.69 104 THR A N 1
ATOM 802 C CA . THR A 1 104 ? 9.717 -4.497 -21.215 1.00 97.69 104 THR A CA 1
ATOM 803 C C . THR A 1 104 ? 11.180 -4.769 -20.882 1.00 97.69 104 THR A C 1
ATOM 805 O O . THR A 1 104 ? 12.018 -3.877 -20.998 1.00 97.69 104 THR A O 1
ATOM 808 N N . GLY A 1 105 ? 11.507 -5.982 -20.427 1.00 96.69 105 GLY A N 1
ATOM 809 C CA . GLY A 1 105 ? 12.822 -6.306 -19.875 1.00 96.69 105 GLY A CA 1
ATOM 810 C C . GLY A 1 105 ? 13.106 -5.644 -18.520 1.00 96.69 105 GLY A C 1
ATOM 811 O O . GLY A 1 105 ? 14.258 -5.655 -18.078 1.00 96.69 105 GLY A O 1
ATOM 812 N N . ALA A 1 106 ? 12.087 -5.068 -17.867 1.00 97.62 106 ALA A N 1
ATOM 813 C CA . ALA A 1 106 ? 12.211 -4.455 -16.547 1.00 97.62 106 ALA A CA 1
ATOM 814 C C . ALA A 1 106 ? 12.736 -5.463 -15.519 1.00 97.62 106 ALA A C 1
ATOM 816 O O . ALA A 1 106 ? 12.350 -6.634 -15.514 1.00 97.62 106 ALA A O 1
ATOM 817 N N . LYS A 1 107 ? 13.602 -5.001 -14.618 1.00 97.31 107 LYS A N 1
ATOM 818 C CA . LYS A 1 107 ? 14.127 -5.825 -13.529 1.00 97.31 107 LYS A CA 1
ATOM 819 C C . LYS A 1 107 ? 13.374 -5.496 -12.240 1.00 97.31 107 LYS A C 1
ATOM 821 O O . LYS A 1 107 ? 13.317 -4.320 -11.899 1.00 97.31 107 LYS A O 1
ATOM 826 N N . PRO A 1 108 ? 12.815 -6.498 -11.539 1.00 97.31 108 PRO A N 1
ATOM 827 C CA . PRO A 1 108 ? 12.249 -6.297 -10.211 1.00 97.31 108 PRO A CA 1
ATOM 828 C C . PRO A 1 108 ? 13.298 -5.764 -9.240 1.00 97.31 108 PRO A C 1
ATOM 830 O O . PRO A 1 108 ? 14.374 -6.352 -9.112 1.00 97.31 108 PRO A O 1
ATOM 833 N N . GLU A 1 109 ? 12.957 -4.692 -8.537 1.00 98.00 109 GLU A N 1
ATOM 834 C CA . GLU A 1 109 ? 13.735 -4.148 -7.428 1.00 98.00 109 GLU A CA 1
ATOM 835 C C . GLU A 1 109 ? 12.949 -4.349 -6.131 1.00 98.00 109 GLU A C 1
ATOM 837 O O . GLU A 1 109 ? 11.748 -4.092 -6.082 1.00 98.00 109 GLU A O 1
ATOM 842 N N . TRP A 1 110 ? 13.613 -4.875 -5.100 1.00 97.44 110 TRP A N 1
ATOM 843 C CA . TRP A 1 110 ? 13.016 -5.109 -3.785 1.00 97.44 110 TRP A CA 1
ATOM 844 C C . TRP A 1 110 ? 13.404 -3.983 -2.831 1.00 97.44 110 TRP A C 1
ATOM 846 O O . TRP A 1 110 ? 14.594 -3.739 -2.622 1.00 97.44 110 TRP A O 1
ATOM 856 N N . ASP A 1 111 ? 12.408 -3.339 -2.228 1.00 97.12 111 ASP A N 1
ATOM 857 C CA . ASP A 1 111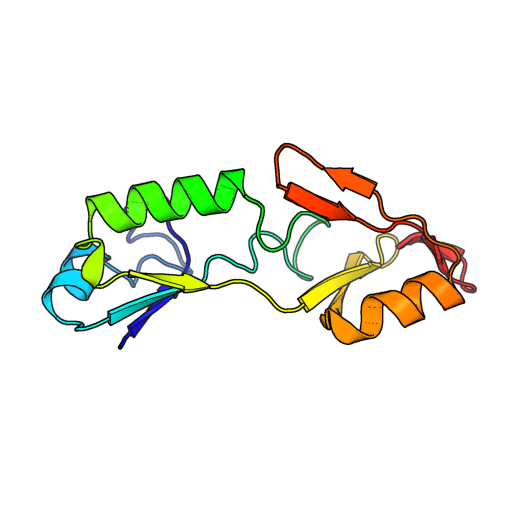 ? 12.601 -2.386 -1.140 1.00 97.12 111 ASP A CA 1
ATOM 858 C C . ASP A 1 111 ? 12.356 -3.071 0.210 1.00 97.12 111 ASP A C 1
ATOM 860 O O . ASP A 1 111 ? 11.238 -3.485 0.517 1.00 97.12 111 ASP A O 1
ATOM 864 N N . GLU A 1 112 ? 13.399 -3.183 1.037 1.00 96.06 112 GLU A N 1
ATOM 865 C CA . GLU A 1 112 ? 13.317 -3.883 2.326 1.00 96.06 112 GLU A CA 1
ATOM 866 C C . GLU A 1 112 ? 12.394 -3.178 3.332 1.00 96.06 112 GLU A C 1
ATOM 868 O O . GLU A 1 112 ? 11.678 -3.848 4.080 1.00 96.06 112 GLU A O 1
ATOM 873 N N . SER A 1 113 ? 12.375 -1.838 3.351 1.00 92.38 113 SER A N 1
ATOM 874 C CA . SER A 1 113 ? 11.582 -1.070 4.322 1.00 92.38 113 SER A CA 1
ATOM 875 C C . SER A 1 113 ? 10.082 -1.274 4.149 1.00 92.38 113 SER A C 1
ATOM 877 O O . SER A 1 113 ? 9.369 -1.540 5.115 1.00 92.38 113 SER A O 1
ATOM 879 N N . SER A 1 114 ? 9.615 -1.209 2.908 1.00 96.69 114 SER A N 1
ATOM 880 C CA . SER A 1 114 ? 8.213 -1.393 2.551 1.00 96.69 114 SER A CA 1
ATOM 881 C C . SER A 1 114 ? 7.887 -2.839 2.180 1.00 96.69 114 SER A C 1
ATOM 883 O O . SER A 1 114 ? 6.718 -3.156 1.963 1.00 96.69 114 SER A O 1
ATOM 885 N N . SER A 1 115 ? 8.890 -3.723 2.097 1.00 97.19 115 SER A N 1
ATOM 886 C CA . SER A 1 115 ? 8.753 -5.104 1.611 1.00 97.19 115 SER A CA 1
ATOM 887 C C . SER A 1 115 ? 7.941 -5.182 0.311 1.00 97.19 115 SER A C 1
ATOM 889 O O . SER A 1 115 ? 7.024 -5.995 0.174 1.00 97.19 115 SER A O 1
ATOM 891 N N . SER A 1 116 ? 8.240 -4.275 -0.619 1.00 97.62 116 SER A N 1
ATOM 892 C CA . SER A 1 116 ? 7.506 -4.092 -1.871 1.00 97.62 116 SER A CA 1
ATOM 893 C C . SER A 1 116 ? 8.436 -4.211 -3.073 1.00 97.62 116 SER A C 1
ATOM 895 O O . SER A 1 116 ? 9.631 -3.930 -2.988 1.00 97.62 116 SER A O 1
ATOM 897 N N . ILE A 1 117 ? 7.873 -4.637 -4.206 1.00 97.38 117 ILE A N 1
ATOM 898 C CA . ILE A 1 117 ? 8.584 -4.724 -5.485 1.00 97.38 117 ILE A CA 1
ATOM 899 C C . ILE A 1 117 ? 8.224 -3.512 -6.342 1.00 97.38 117 ILE A C 1
ATOM 901 O O . ILE A 1 117 ? 7.038 -3.228 -6.522 1.00 97.38 117 ILE A O 1
ATOM 905 N N . SER A 1 118 ? 9.226 -2.858 -6.928 1.00 97.31 118 SER A N 1
ATOM 906 C CA . SER A 1 118 ? 9.052 -1.882 -8.006 1.00 97.31 118 SER A CA 1
ATOM 907 C C . SER A 1 118 ? 9.609 -2.405 -9.333 1.00 97.31 118 SER A C 1
ATOM 909 O O . SER A 1 118 ? 10.450 -3.309 -9.389 1.00 97.31 118 SER A O 1
ATOM 911 N N . LEU A 1 119 ? 9.088 -1.849 -10.424 1.00 97.81 119 LEU A N 1
ATOM 912 C CA . LEU A 1 119 ? 9.562 -2.061 -11.786 1.00 97.81 119 LEU A CA 1
ATOM 913 C C . LEU A 1 119 ? 9.672 -0.699 -12.452 1.00 97.81 119 LEU A C 1
ATOM 915 O O . LEU A 1 119 ? 8.750 0.100 -12.337 1.00 97.81 119 LEU A O 1
ATOM 919 N N . HIS A 1 120 ? 10.764 -0.481 -13.177 1.00 97.56 120 HIS A N 1
ATOM 920 C CA . HIS A 1 120 ? 10.990 0.740 -13.942 1.00 97.56 120 HIS A CA 1
ATOM 921 C C . HIS A 1 120 ? 11.320 0.390 -15.390 1.00 97.56 120 HIS A C 1
ATOM 923 O O . HIS A 1 120 ? 12.146 -0.494 -15.649 1.00 97.56 120 HIS A O 1
ATOM 929 N N . TYR A 1 121 ? 10.681 1.067 -16.342 1.00 97.69 121 TYR A N 1
ATOM 930 C CA . TYR A 1 121 ? 10.925 0.875 -17.768 1.00 97.69 121 TYR A CA 1
ATOM 931 C C . TYR A 1 121 ? 10.555 2.105 -18.607 1.00 97.69 121 TYR A C 1
ATOM 933 O O . TYR A 1 121 ? 9.916 3.054 -18.158 1.00 97.69 121 TYR A O 1
ATOM 941 N N . GLN A 1 122 ? 10.984 2.097 -19.867 1.00 97.69 122 GLN A N 1
ATOM 942 C CA . GLN A 1 122 ? 10.558 3.073 -20.863 1.00 97.69 122 GLN A CA 1
ATOM 943 C C . GLN A 1 122 ? 9.692 2.364 -21.904 1.00 97.69 122 GLN A C 1
ATOM 945 O O . GLN A 1 122 ? 10.096 1.331 -22.435 1.00 97.69 122 GLN A O 1
ATOM 950 N N . ALA A 1 123 ? 8.500 2.894 -22.167 1.00 95.62 123 ALA A N 1
ATOM 951 C CA . ALA A 1 123 ? 7.615 2.394 -23.213 1.00 95.62 123 ALA A CA 1
ATOM 952 C C . ALA A 1 123 ? 8.095 2.835 -24.609 1.00 95.62 123 ALA A C 1
ATOM 954 O O . ALA A 1 123 ? 8.884 3.773 -24.739 1.00 95.62 123 ALA A O 1
ATOM 955 N N . ASP A 1 124 ? 7.567 2.207 -25.664 1.00 94.56 124 ASP A N 1
ATOM 956 C CA . ASP A 1 124 ? 7.927 2.510 -27.060 1.00 94.56 124 ASP A CA 1
ATOM 957 C C . ASP A 1 124 ? 7.639 3.968 -27.462 1.00 94.56 124 ASP A C 1
ATOM 959 O O . ASP A 1 124 ? 8.329 4.533 -28.310 1.00 94.56 124 ASP A O 1
ATOM 963 N N . ASP A 1 125 ? 6.642 4.603 -26.832 1.00 94.88 125 ASP A N 1
ATOM 964 C CA . ASP A 1 125 ? 6.319 6.025 -27.026 1.00 94.88 125 ASP A CA 1
ATOM 965 C C . ASP A 1 125 ? 7.282 6.976 -26.282 1.00 94.88 125 ASP A C 1
ATOM 967 O O . ASP A 1 125 ? 7.099 8.194 -26.294 1.00 94.88 125 ASP A O 1
ATOM 971 N N . GLY A 1 126 ? 8.315 6.427 -25.635 1.00 96.19 126 GLY A N 1
ATOM 972 C CA . GLY A 1 126 ? 9.321 7.146 -24.862 1.00 96.19 126 GLY A CA 1
ATOM 973 C C . GLY A 1 126 ? 8.880 7.512 -23.445 1.00 96.19 126 GLY A C 1
ATOM 974 O O . GLY A 1 126 ? 9.695 8.059 -22.691 1.00 96.19 126 GLY A O 1
ATOM 975 N N . SER A 1 127 ? 7.633 7.224 -23.058 1.00 97.00 127 SER A N 1
ATOM 976 C CA . SER A 1 127 ? 7.156 7.517 -21.710 1.00 97.00 127 SER A CA 1
ATOM 977 C C . SER A 1 127 ? 7.812 6.620 -20.664 1.00 97.00 127 SER A C 1
ATOM 979 O O . SER A 1 127 ? 8.110 5.449 -20.901 1.00 97.00 127 SER A O 1
ATOM 981 N N . LYS A 1 128 ? 8.083 7.213 -19.503 1.00 97.81 128 LYS A N 1
ATOM 982 C CA . LYS A 1 128 ? 8.675 6.526 -18.353 1.00 97.81 128 LYS A CA 1
ATOM 983 C C . LYS A 1 128 ? 7.586 5.948 -17.468 1.00 97.81 128 LYS A C 1
ATOM 985 O O . LYS A 1 128 ? 6.612 6.653 -17.184 1.00 97.81 128 LYS A O 1
ATOM 990 N N . HIS A 1 129 ? 7.801 4.712 -17.055 1.00 97.50 129 HIS A N 1
ATOM 991 C CA . HIS A 1 129 ? 6.944 3.933 -16.183 1.00 97.50 129 HIS A CA 1
ATOM 992 C C . HIS A 1 129 ? 7.757 3.329 -15.038 1.00 97.50 129 HIS A C 1
ATOM 994 O O . HIS A 1 129 ? 8.948 3.005 -15.270 1.00 97.50 129 HIS A O 1
#

Organism: NCBI:txid484184

Secondary structure (DSSP, 8-state):
-EEEE--SS--TT-TTTTT--HHHHHHH-S-EEEE---SS-TTS-S--SS-HHHHHHHHHHHHHHS-GGGEEE---SEEEEEETTTTEEEEEEGGGHHHHHHHH-PPPEEETTTTEEE---B-TTS-B-

Sequence (129 aa):
MVSVPAEFENDPTNSWSGAFDYKEVGKHADYIQVMTYDQNGPWGPSGPVAGKDWMEAAIQYTISEIPLQKVIIGVPAYGYNWNETKKNGDIIALKDIPALIASTGAKPEWDESSSSISLHYQADDGSKH

Radius of gyration: 17.15 Å; chains: 1; bounding box: 35×28×47 Å

Foldseek 3Di:
DEEAEQDQDQDLPPPRHNVCPLQVCQVPDQAYEYAQFPPDAQQDDDDGRRFPLSSVSSVVNNVVRHPPNRYHYDDAQWDWDYQPVVSGIDIGGVVCVVVVCVVFVWDWDADPRRRDTDTWGADPVRTID

pLDDT: mean 96.79, std 1.64, range [89.5, 98.31]